Protein AF-A0A8T7DVX3-F1 (afdb_monomer_lite)

Radius of gyration: 30.05 Å; chains: 1; bounding box: 72×22×71 Å

pLDDT: mean 87.98, std 10.63, range [47.41, 98.56]

Foldseek 3Di:
DPPPDDDVVVVVVVVVVVVVVVVVVVVVVVVVVVVVPDDDPVRVVVPPDDDDDCVPDDPPDDDDD

Sequence (65 aa):
MSTDAVDQGKRRFLTAATTVVGAVGAGFVAVPFLASWMPSERAKNAGAPVEADISKLEEGRMMIV

Secondary structure (DSSP, 8-state):
---PPP-HHHHHHHHHHHHHHHHHHHHHHHHHHHHTTSPPHHHHHHTS------TTPPTT-----

Structure (mmCIF, N/CA/C/O backbone):
data_AF-A0A8T7DVX3-F1
#
_entry.id   AF-A0A8T7DVX3-F1
#
loop_
_atom_site.group_PDB
_atom_site.id
_atom_site.type_symbol
_atom_site.label_atom_id
_atom_site.label_alt_id
_atom_site.label_comp_id
_atom_site.label_asym_id
_atom_site.label_entity_id
_atom_site.label_seq_id
_atom_site.pdbx_PDB_ins_code
_atom_site.Cartn_x
_atom_site.Cartn_y
_atom_site.Cartn_z
_atom_site.occupancy
_atom_site.B_iso_or_equiv
_atom_site.auth_seq_id
_atom_site.auth_comp_id
_atom_site.auth_asym_id
_atom_site.auth_atom_id
_atom_site.pdbx_PDB_model_num
ATOM 1 N N . MET A 1 1 ? 31.210 14.271 -33.739 1.00 47.41 1 MET A N 1
ATOM 2 C CA . MET A 1 1 ? 29.942 13.589 -33.410 1.00 47.41 1 MET A CA 1
ATOM 3 C C . MET A 1 1 ? 30.112 12.137 -33.807 1.00 47.41 1 MET A C 1
ATOM 5 O O . MET A 1 1 ? 30.272 11.879 -34.994 1.00 47.41 1 MET A O 1
ATOM 9 N N . SER A 1 2 ? 30.217 11.221 -32.843 1.00 51.53 2 SER A N 1
ATOM 10 C CA . SER A 1 2 ? 30.399 9.792 -33.129 1.00 51.53 2 SER A CA 1
ATOM 11 C C . SER A 1 2 ? 29.261 9.317 -34.030 1.00 51.53 2 SER A C 1
ATOM 13 O O . SER A 1 2 ? 28.094 9.456 -33.676 1.00 51.53 2 SER A O 1
ATOM 15 N N . THR A 1 3 ? 29.597 8.848 -35.231 1.00 60.28 3 THR A N 1
ATOM 16 C CA . THR A 1 3 ? 28.626 8.405 -36.247 1.00 60.28 3 THR A CA 1
ATOM 17 C C . THR A 1 3 ? 28.362 6.908 -36.086 1.00 60.28 3 THR A C 1
ATOM 19 O O . THR A 1 3 ? 28.389 6.146 -37.048 1.00 60.28 3 THR A O 1
ATOM 22 N N . ASP A 1 4 ? 28.151 6.474 -34.844 1.00 70.50 4 ASP A N 1
ATOM 23 C CA . ASP A 1 4 ? 27.752 5.102 -34.561 1.00 70.50 4 ASP A CA 1
ATOM 24 C C . ASP A 1 4 ? 26.275 4.959 -34.924 1.00 70.50 4 ASP A C 1
ATOM 26 O O . ASP A 1 4 ? 25.425 5.731 -34.469 1.00 70.50 4 ASP A O 1
ATOM 30 N N . ALA A 1 5 ? 25.960 3.991 -35.785 1.00 79.12 5 ALA A N 1
ATOM 31 C CA . ALA A 1 5 ? 24.581 3.677 -36.124 1.00 79.12 5 ALA A CA 1
ATOM 32 C C . ALA A 1 5 ? 23.783 3.413 -34.834 1.00 79.12 5 ALA A C 1
ATOM 34 O O . ALA A 1 5 ? 24.197 2.630 -33.978 1.00 79.12 5 ALA A O 1
ATOM 35 N N . VAL A 1 6 ? 22.640 4.086 -34.682 1.00 82.25 6 VAL A N 1
ATOM 36 C CA . VAL A 1 6 ? 21.812 3.983 -33.475 1.00 82.25 6 VAL A CA 1
ATOM 37 C C . VAL A 1 6 ? 21.340 2.542 -33.285 1.00 82.25 6 VAL A C 1
ATOM 39 O O . VAL A 1 6 ? 20.581 2.011 -34.097 1.00 82.25 6 VAL A O 1
ATOM 42 N N . ASP A 1 7 ? 21.737 1.938 -32.166 1.00 90.31 7 ASP A N 1
ATOM 43 C CA . ASP A 1 7 ? 21.301 0.603 -31.765 1.00 90.31 7 ASP A CA 1
ATOM 44 C C . ASP A 1 7 ? 19.839 0.640 -31.287 1.00 90.31 7 ASP A C 1
ATOM 46 O O . ASP A 1 7 ? 19.515 1.012 -30.152 1.00 90.31 7 ASP A O 1
ATOM 50 N N . GLN A 1 8 ? 18.930 0.258 -32.186 1.00 92.69 8 GLN A N 1
ATOM 51 C CA . GLN A 1 8 ? 17.495 0.227 -31.904 1.00 92.69 8 GLN A CA 1
ATOM 52 C C . GLN A 1 8 ? 17.132 -0.812 -30.832 1.00 92.69 8 GLN A C 1
ATOM 54 O O . GLN A 1 8 ? 16.163 -0.610 -30.095 1.00 92.69 8 GLN A O 1
ATOM 59 N N . GLY A 1 9 ? 17.913 -1.891 -30.707 1.00 93.94 9 GLY A N 1
ATOM 60 C CA . GLY A 1 9 ? 17.711 -2.932 -29.702 1.00 93.94 9 GLY A CA 1
ATOM 61 C C . GLY A 1 9 ? 17.962 -2.398 -28.296 1.00 93.94 9 GLY A C 1
ATOM 62 O O . GLY A 1 9 ? 17.085 -2.487 -27.434 1.00 93.94 9 GLY A O 1
ATOM 63 N N . LYS A 1 10 ? 19.106 -1.736 -28.086 1.00 93.88 10 LYS A N 1
ATOM 64 C CA . LYS A 1 10 ? 19.430 -1.067 -26.812 1.00 93.88 10 LYS A CA 1
ATOM 65 C C . LYS A 1 10 ? 18.409 0.004 -26.457 1.00 93.88 10 LYS A C 1
ATOM 67 O O . LYS A 1 10 ? 17.961 0.072 -25.315 1.00 93.88 10 LYS A O 1
ATOM 72 N N . ARG A 1 11 ? 17.983 0.809 -27.434 1.00 94.25 11 ARG A N 1
ATOM 73 C CA . ARG A 1 11 ? 16.958 1.838 -27.217 1.00 94.25 11 ARG A CA 1
ATOM 74 C C . ARG A 1 11 ? 15.634 1.231 -26.754 1.00 94.25 11 ARG A C 1
ATOM 76 O O . ARG A 1 11 ? 15.038 1.723 -25.792 1.00 94.25 11 ARG A O 1
ATOM 83 N N . ARG A 1 12 ? 15.167 0.167 -27.416 1.00 95.88 12 ARG A N 1
ATOM 84 C CA . ARG A 1 12 ? 13.928 -0.519 -27.031 1.00 95.88 12 ARG A CA 1
ATOM 85 C C . ARG A 1 12 ? 14.055 -1.153 -25.650 1.00 95.88 12 ARG A C 1
ATOM 87 O O . ARG A 1 12 ? 13.125 -1.014 -24.861 1.00 95.88 12 ARG A O 1
ATOM 94 N N . PHE A 1 13 ? 15.189 -1.789 -25.356 1.00 96.88 13 PHE A N 1
ATOM 95 C CA . PHE A 1 13 ? 15.460 -2.386 -24.051 1.00 96.88 13 PHE A CA 1
ATOM 96 C C . PHE A 1 13 ? 15.403 -1.346 -22.931 1.00 96.88 13 PHE A C 1
ATOM 98 O O . PHE A 1 13 ? 14.647 -1.525 -21.982 1.00 96.88 13 PHE A O 1
ATOM 105 N N . LEU A 1 14 ? 16.130 -0.233 -23.068 1.00 97.00 14 LEU A N 1
ATOM 106 C CA . LEU A 1 14 ? 16.136 0.833 -22.064 1.00 97.00 14 LEU A CA 1
ATOM 107 C C . LEU A 1 14 ? 14.741 1.430 -21.871 1.00 97.00 14 LEU A C 1
ATOM 109 O O . LEU A 1 14 ? 14.305 1.606 -20.740 1.00 97.00 14 LEU A O 1
ATOM 113 N N . THR A 1 15 ? 14.006 1.659 -22.964 1.00 97.38 15 THR A N 1
ATOM 114 C CA . THR A 1 15 ? 12.621 2.148 -22.887 1.00 97.38 15 THR A CA 1
ATOM 115 C C . THR A 1 15 ? 11.745 1.175 -22.098 1.00 97.38 15 THR A C 1
ATOM 117 O O . THR A 1 15 ? 11.057 1.586 -21.168 1.00 97.38 15 THR A O 1
ATOM 120 N N . ALA A 1 16 ? 11.799 -0.118 -22.428 1.00 98.00 16 ALA A N 1
ATOM 121 C CA . ALA A 1 16 ? 11.018 -1.141 -21.742 1.00 98.00 16 ALA A CA 1
ATOM 122 C C . ALA A 1 16 ? 11.400 -1.240 -20.255 1.00 98.00 16 ALA A C 1
ATOM 124 O O . ALA A 1 16 ? 10.525 -1.209 -19.390 1.00 98.00 16 ALA A O 1
ATOM 125 N N . ALA A 1 17 ? 12.696 -1.265 -19.946 1.00 98.12 17 ALA A N 1
ATOM 126 C CA . ALA A 1 17 ? 13.192 -1.326 -18.577 1.00 98.12 17 ALA A CA 1
ATOM 127 C C . ALA A 1 17 ? 12.707 -0.129 -17.744 1.00 98.12 17 ALA A C 1
ATOM 129 O O . ALA A 1 17 ? 12.127 -0.318 -16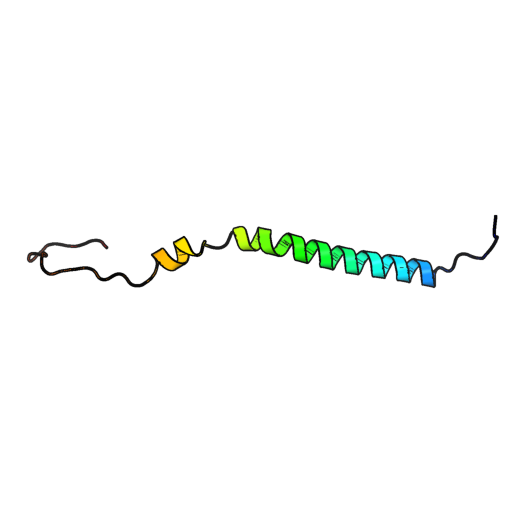.674 1.00 98.12 17 ALA A O 1
ATOM 130 N N . THR A 1 18 ? 12.852 1.096 -18.258 1.00 97.81 18 THR A N 1
ATOM 131 C CA . THR A 1 18 ? 12.371 2.308 -17.581 1.00 97.81 18 THR A CA 1
ATOM 132 C C . THR A 1 18 ? 10.859 2.279 -17.373 1.00 97.81 18 THR A C 1
ATOM 134 O O . THR A 1 18 ? 10.392 2.620 -16.287 1.00 97.81 18 THR A O 1
ATOM 137 N N . THR A 1 19 ? 10.085 1.829 -18.367 1.00 98.25 19 THR A N 1
ATOM 138 C CA . THR A 1 19 ? 8.622 1.732 -18.224 1.00 98.25 19 THR A CA 1
ATOM 139 C C . THR A 1 19 ? 8.200 0.730 -17.155 1.00 98.25 19 THR A C 1
ATOM 141 O O . THR A 1 19 ? 7.300 1.032 -16.376 1.00 98.25 19 THR A O 1
ATOM 144 N N . VAL A 1 20 ? 8.861 -0.429 -17.068 1.00 98.50 20 VAL A N 1
ATOM 145 C CA . VAL A 1 20 ? 8.536 -1.459 -16.071 1.00 98.50 20 VAL A CA 1
ATOM 146 C C . VAL A 1 20 ? 8.846 -0.952 -14.670 1.00 98.50 20 VAL A C 1
ATOM 148 O O . VAL A 1 20 ? 7.988 -1.012 -13.794 1.00 98.50 20 VAL A O 1
ATOM 151 N N . VAL A 1 21 ? 10.043 -0.398 -14.465 1.00 98.50 21 VAL A N 1
ATOM 152 C CA . VAL A 1 21 ? 10.440 0.154 -13.163 1.00 98.50 21 VAL A CA 1
ATOM 153 C C . VAL A 1 21 ? 9.503 1.290 -12.746 1.00 98.50 21 VAL A C 1
ATOM 155 O O . VAL A 1 21 ? 9.052 1.322 -11.601 1.00 98.50 21 VAL A O 1
ATOM 158 N N . GLY A 1 22 ? 9.149 2.181 -13.677 1.00 98.44 22 GLY A N 1
ATOM 159 C CA . GLY A 1 22 ? 8.195 3.260 -13.426 1.00 98.44 22 GLY A CA 1
ATOM 160 C C . GLY A 1 22 ? 6.805 2.750 -13.039 1.00 98.44 22 GLY A C 1
ATOM 161 O O . GLY A 1 22 ? 6.230 3.232 -12.066 1.00 98.44 22 GLY A O 1
ATOM 162 N N . ALA A 1 23 ? 6.283 1.744 -13.745 1.00 98.44 23 ALA A N 1
ATOM 163 C CA . ALA A 1 23 ? 4.984 1.144 -13.441 1.00 98.44 23 ALA A CA 1
ATOM 164 C C . ALA A 1 23 ? 4.966 0.462 -12.065 1.00 98.44 23 ALA A C 1
ATOM 166 O O . ALA A 1 23 ? 4.022 0.649 -11.298 1.00 98.44 23 ALA A O 1
ATOM 167 N N . VAL A 1 24 ? 6.027 -0.276 -11.725 1.00 98.56 24 VAL A N 1
ATOM 168 C CA . VAL A 1 24 ? 6.186 -0.890 -10.401 1.00 98.56 24 VAL A CA 1
ATOM 169 C C . VAL A 1 24 ? 6.193 0.188 -9.317 1.00 98.56 24 VAL A C 1
ATOM 171 O O . VAL A 1 24 ? 5.407 0.108 -8.374 1.00 98.56 24 VAL A O 1
ATOM 174 N N . GLY A 1 25 ? 7.011 1.234 -9.476 1.00 98.25 25 GLY A N 1
ATOM 175 C CA . GLY A 1 25 ? 7.075 2.350 -8.529 1.00 98.25 25 GLY A CA 1
ATOM 176 C C . GLY A 1 25 ? 5.726 3.051 -8.339 1.00 98.25 25 GLY A C 1
ATOM 177 O O . GLY A 1 25 ? 5.307 3.278 -7.206 1.00 98.25 25 GLY A O 1
ATOM 178 N N . ALA A 1 26 ? 5.007 3.324 -9.432 1.00 98.38 26 ALA A N 1
ATOM 179 C CA . ALA A 1 26 ? 3.670 3.912 -9.378 1.00 98.38 2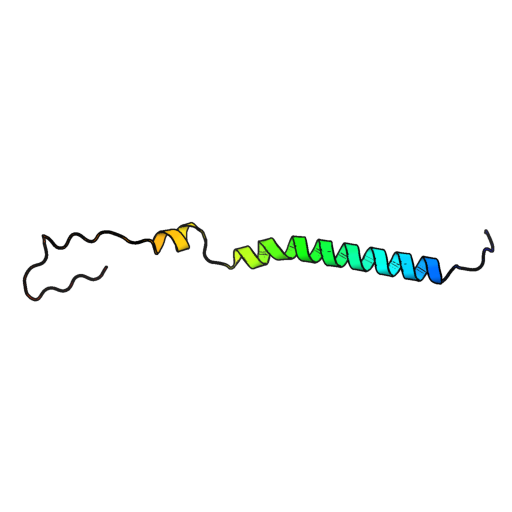6 ALA A CA 1
ATOM 180 C C . ALA A 1 26 ? 2.674 3.017 -8.622 1.00 98.38 26 ALA A C 1
ATOM 182 O O . ALA A 1 26 ? 1.899 3.516 -7.807 1.00 98.38 26 ALA A O 1
ATOM 183 N N . GLY A 1 27 ? 2.734 1.698 -8.834 1.00 98.19 27 GLY A N 1
ATOM 184 C CA . GLY A 1 27 ? 1.936 0.725 -8.088 1.00 98.19 27 GLY A CA 1
ATOM 185 C C . GLY A 1 27 ? 2.212 0.777 -6.584 1.00 98.19 27 GLY A C 1
ATOM 186 O O . GLY A 1 27 ? 1.278 0.910 -5.797 1.00 98.19 27 GLY A O 1
ATOM 187 N N . PHE A 1 28 ? 3.485 0.760 -6.179 1.00 97.19 28 PHE A N 1
ATOM 188 C CA . PHE A 1 28 ? 3.872 0.860 -4.765 1.00 97.19 28 PHE A CA 1
ATOM 189 C C . PHE A 1 28 ? 3.383 2.146 -4.101 1.00 97.19 28 PHE A C 1
ATOM 191 O O . PHE A 1 28 ? 2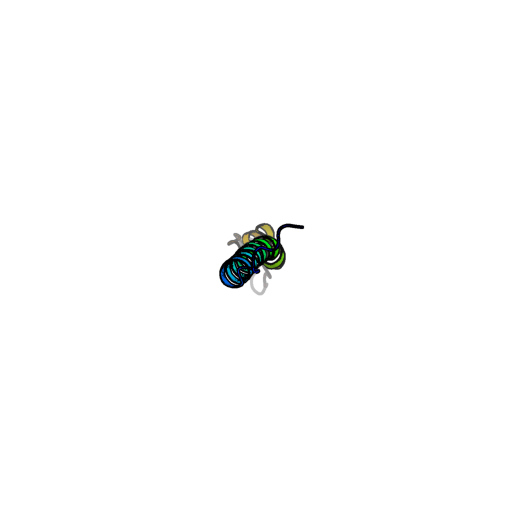.944 2.106 -2.955 1.00 97.19 28 PHE A O 1
ATOM 198 N N . VAL A 1 29 ? 3.430 3.273 -4.816 1.00 97.50 29 VAL A N 1
ATOM 199 C CA . VAL A 1 29 ? 2.901 4.544 -4.312 1.00 97.50 29 VAL A CA 1
ATOM 200 C C . VAL A 1 29 ? 1.380 4.492 -4.204 1.00 97.50 29 VAL A C 1
ATOM 202 O O . VAL A 1 29 ? 0.848 4.950 -3.204 1.00 97.50 29 VAL A O 1
ATOM 205 N N . ALA A 1 30 ? 0.675 3.913 -5.178 1.00 97.88 30 ALA A N 1
ATOM 206 C CA . ALA A 1 30 ? -0.787 3.859 -5.186 1.00 97.88 30 ALA A CA 1
ATOM 207 C C . ALA A 1 30 ? -1.380 2.982 -4.065 1.00 97.88 30 ALA A C 1
ATOM 209 O O . ALA A 1 30 ? -2.424 3.326 -3.511 1.00 97.88 30 ALA A O 1
ATOM 210 N N . VAL A 1 31 ? -0.718 1.875 -3.703 1.00 96.50 31 VAL A N 1
ATOM 211 C CA . VAL A 1 31 ? -1.198 0.909 -2.694 1.00 96.50 31 VAL A CA 1
ATOM 212 C C . VAL A 1 31 ? -1.617 1.554 -1.360 1.00 96.50 31 VAL A C 1
ATOM 214 O O . VAL A 1 31 ? -2.764 1.342 -0.961 1.00 96.50 31 VAL A O 1
ATOM 217 N N . PRO A 1 32 ? -0.782 2.344 -0.652 1.00 93.88 32 PRO A N 1
ATOM 218 C CA . PRO A 1 32 ? -1.176 2.941 0.626 1.00 93.88 32 PRO A CA 1
ATOM 219 C C . PRO A 1 32 ? -2.331 3.944 0.500 1.00 93.88 32 PRO A C 1
ATOM 221 O O . PRO A 1 32 ? -3.140 4.046 1.421 1.00 93.88 32 PRO A O 1
ATOM 224 N N . PHE A 1 33 ? -2.466 4.651 -0.629 1.00 94.94 33 PHE A N 1
ATOM 225 C CA . PHE A 1 33 ? -3.605 5.553 -0.844 1.00 94.94 33 PHE A CA 1
ATOM 226 C C . PHE A 1 33 ? -4.911 4.780 -1.016 1.00 94.94 33 PHE A C 1
ATOM 228 O O . PHE A 1 33 ? -5.912 5.145 -0.407 1.00 94.94 33 PHE A O 1
ATOM 235 N N . LEU A 1 34 ? -4.901 3.680 -1.773 1.00 95.19 34 LEU A N 1
ATOM 236 C CA . LEU A 1 34 ? -6.076 2.813 -1.890 1.00 95.19 34 LEU A CA 1
ATOM 237 C C . LEU A 1 34 ? -6.418 2.154 -0.548 1.00 95.19 34 LEU A C 1
ATOM 239 O O . LEU A 1 34 ? -7.582 2.120 -0.155 1.00 95.19 34 LEU A O 1
ATOM 243 N N . ALA A 1 35 ? -5.407 1.695 0.194 1.00 92.25 35 ALA A N 1
ATOM 244 C CA . ALA A 1 35 ? -5.599 1.138 1.530 1.00 92.25 35 ALA A CA 1
ATOM 245 C C . ALA A 1 35 ? -6.198 2.162 2.512 1.00 92.25 35 ALA A C 1
ATOM 247 O O . ALA A 1 35 ? -6.945 1.778 3.407 1.00 92.25 35 ALA A O 1
ATOM 248 N N . SER A 1 36 ? -5.934 3.462 2.328 1.00 91.81 36 SER A N 1
ATOM 249 C CA . SER A 1 36 ? -6.493 4.521 3.183 1.00 91.81 36 SER A CA 1
ATOM 250 C C . SER A 1 36 ? -8.017 4.671 3.088 1.00 91.81 36 SER A C 1
ATOM 252 O O . SER A 1 36 ? -8.626 5.234 3.996 1.00 91.81 36 SER A O 1
ATOM 254 N N . TRP A 1 37 ? -8.648 4.149 2.029 1.00 94.44 37 TRP A N 1
ATOM 255 C CA . TRP A 1 37 ? -10.109 4.108 1.899 1.00 94.44 37 TRP A CA 1
ATOM 256 C C . TRP A 1 37 ? -10.750 2.934 2.647 1.00 94.44 37 TRP A C 1
ATOM 258 O O . TRP A 1 37 ? -11.971 2.895 2.797 1.00 94.44 37 TRP A O 1
ATOM 268 N N . MET A 1 38 ? -9.955 1.969 3.116 1.00 89.94 38 MET A N 1
ATOM 269 C CA . MET A 1 38 ? -10.460 0.864 3.925 1.00 89.94 38 MET A CA 1
ATOM 270 C C . MET A 1 38 ? -10.787 1.340 5.352 1.00 89.94 38 MET A C 1
ATOM 272 O O . MET A 1 38 ? -10.200 2.311 5.836 1.00 89.94 38 MET A O 1
ATOM 276 N N . PRO A 1 39 ? -11.694 0.651 6.070 1.00 87.00 39 PRO A N 1
ATOM 277 C CA . PRO A 1 39 ? -11.987 0.970 7.461 1.00 87.00 39 PRO A CA 1
ATOM 278 C C . PRO A 1 39 ? -10.718 0.983 8.317 1.00 87.00 39 PRO A C 1
ATOM 280 O O . PRO A 1 39 ? -9.915 0.048 8.274 1.00 87.00 39 PRO A O 1
ATOM 283 N N . SER A 1 40 ? -10.556 2.039 9.116 1.00 87.88 40 SER A N 1
ATOM 284 C CA . SER A 1 40 ? -9.437 2.145 10.055 1.00 87.88 40 SER A CA 1
ATOM 285 C C . SER A 1 40 ? -9.466 1.022 11.096 1.00 87.88 40 SER A C 1
ATOM 287 O O . SER A 1 40 ? -10.528 0.491 11.418 1.00 87.88 40 SER A O 1
ATOM 289 N N . GLU A 1 41 ? -8.319 0.712 11.699 1.00 84.25 41 GLU A N 1
ATOM 290 C CA . GLU A 1 41 ? -8.237 -0.274 12.789 1.00 84.25 41 GLU A CA 1
ATOM 291 C C . GLU A 1 41 ? -9.167 0.071 13.960 1.00 84.25 41 GLU A C 1
ATOM 293 O O . G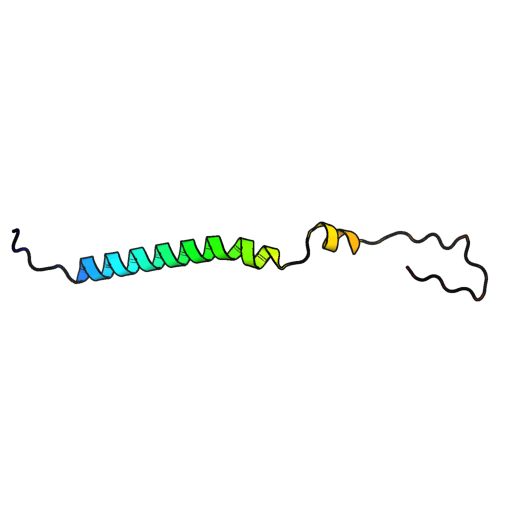LU A 1 41 ? -9.759 -0.815 14.560 1.00 84.25 41 GLU A O 1
ATOM 298 N N . ARG A 1 42 ? -9.400 1.363 14.236 1.00 79.19 42 ARG A N 1
ATOM 299 C CA . ARG A 1 42 ? -10.398 1.789 15.233 1.00 79.19 42 ARG A CA 1
ATOM 300 C C . ARG A 1 42 ? -11.815 1.386 14.837 1.00 79.19 42 ARG A C 1
ATOM 302 O O . ARG A 1 42 ? -12.560 0.927 15.688 1.00 79.19 42 ARG A O 1
ATOM 309 N N . ALA A 1 43 ? -12.175 1.551 13.565 1.00 85.19 43 ALA A N 1
ATOM 310 C CA . ALA A 1 43 ? -13.488 1.161 13.058 1.00 85.19 43 ALA A CA 1
ATOM 311 C C . ALA A 1 43 ? -13.663 -0.366 13.060 1.00 85.19 43 ALA A C 1
ATOM 313 O O . ALA A 1 43 ? -14.727 -0.853 13.423 1.00 85.19 43 ALA A O 1
ATOM 314 N N . LYS A 1 44 ? -12.608 -1.123 12.728 1.00 82.81 44 LYS A N 1
ATOM 315 C CA . LYS A 1 44 ? -12.610 -2.590 12.854 1.00 82.81 44 LYS A CA 1
ATOM 316 C C . LYS A 1 44 ? -12.753 -3.028 14.316 1.00 82.81 44 LYS A C 1
ATOM 318 O O . LYS A 1 44 ? -13.567 -3.893 14.611 1.00 82.81 44 LYS A O 1
ATOM 323 N N . ASN A 1 45 ? -12.021 -2.386 15.228 1.00 79.94 45 ASN A N 1
ATOM 324 C CA . ASN A 1 45 ? -12.069 -2.676 16.662 1.00 79.94 45 ASN A CA 1
ATOM 325 C C . ASN A 1 45 ? -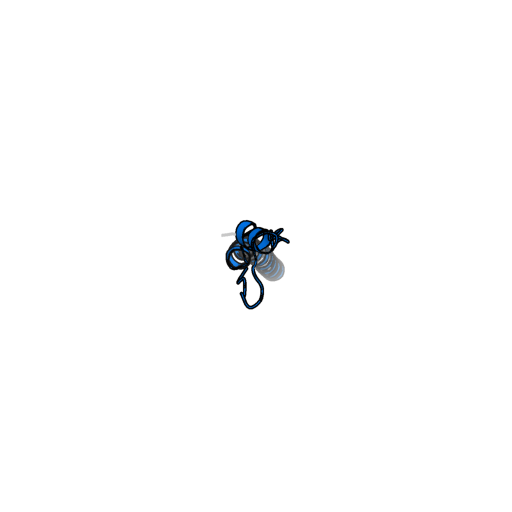13.394 -2.257 17.313 1.00 79.94 45 ASN A C 1
ATOM 327 O O . ASN A 1 45 ? -13.830 -2.908 18.252 1.00 79.94 45 ASN A O 1
ATOM 331 N N . ALA A 1 46 ? -14.055 -1.206 16.821 1.00 79.75 46 ALA A N 1
ATOM 332 C CA . ALA A 1 46 ? -15.375 -0.800 17.303 1.00 79.75 46 ALA A CA 1
ATOM 333 C C . ALA A 1 46 ? -16.467 -1.841 16.997 1.00 79.75 46 ALA A C 1
ATOM 335 O O . ALA A 1 46 ? -17.480 -1.871 17.683 1.00 79.75 46 ALA A O 1
ATOM 336 N N . GLY A 1 47 ? -16.256 -2.702 15.995 1.00 75.44 47 GLY A N 1
ATOM 337 C CA . GLY A 1 47 ? -17.112 -3.857 15.720 1.00 75.44 47 GLY A CA 1
ATOM 338 C C . GLY A 1 47 ? -16.749 -5.117 16.514 1.00 75.44 47 GLY A C 1
ATOM 339 O O . GLY A 1 47 ? -17.330 -6.171 16.257 1.00 75.44 47 GLY A O 1
ATOM 340 N N . ALA A 1 48 ? -15.773 -5.056 17.428 1.00 80.88 48 ALA A N 1
ATOM 341 C CA . ALA A 1 48 ? -15.439 -6.190 18.284 1.00 80.88 48 ALA A CA 1
ATOM 342 C C . ALA A 1 48 ? -16.596 -6.509 19.252 1.00 80.88 48 ALA A C 1
ATOM 344 O O . ALA A 1 48 ? -17.365 -5.610 19.599 1.00 80.88 48 ALA A O 1
ATOM 345 N N . PRO A 1 49 ? -16.725 -7.769 19.714 1.00 78.06 49 PRO A N 1
ATOM 346 C CA . PRO A 1 49 ? -17.746 -8.138 20.687 1.00 78.06 49 PRO A CA 1
ATOM 347 C C . PRO A 1 49 ? -17.670 -7.256 21.939 1.00 78.06 49 PRO A C 1
ATOM 349 O O . PRO A 1 49 ? -16.613 -7.146 22.561 1.00 78.06 49 PRO A O 1
ATOM 352 N N . VAL A 1 50 ? -18.797 -6.648 22.303 1.00 80.75 50 VAL A N 1
ATOM 353 C CA . VAL A 1 50 ? -18.972 -5.866 23.533 1.00 80.75 50 VAL A CA 1
ATOM 354 C C . VAL A 1 50 ? -19.955 -6.584 24.448 1.00 80.75 50 VAL A C 1
ATOM 356 O O . VAL A 1 50 ? -20.984 -7.086 23.996 1.00 8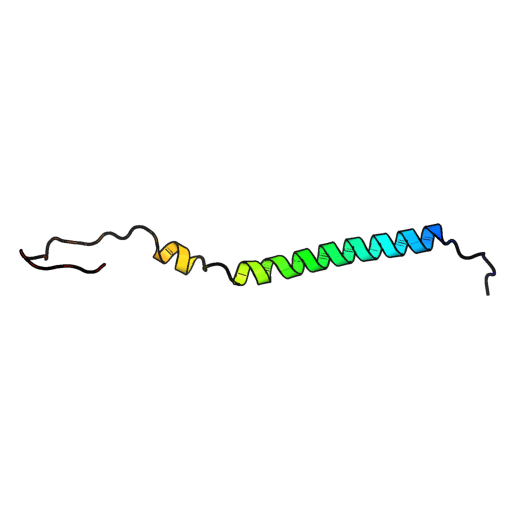0.75 50 VAL A O 1
ATOM 359 N N . GLU A 1 51 ? -19.633 -6.641 25.739 1.00 83.62 51 GLU A N 1
ATOM 360 C CA . GLU A 1 51 ? -20.539 -7.169 26.758 1.00 83.62 51 GLU A CA 1
ATOM 361 C C . GLU A 1 51 ? -21.604 -6.118 27.093 1.00 83.62 51 GLU A C 1
ATOM 363 O O . GLU A 1 51 ? -21.282 -4.993 27.480 1.00 83.62 51 GLU A O 1
ATOM 368 N N . ALA A 1 52 ? -22.877 -6.487 26.950 1.00 84.75 52 ALA A N 1
ATOM 369 C CA . ALA A 1 52 ? -24.009 -5.667 27.367 1.00 84.75 52 ALA A CA 1
ATOM 370 C C . ALA A 1 52 ? -24.606 -6.233 28.667 1.00 84.75 52 ALA A C 1
ATOM 372 O O . ALA A 1 52 ? -25.089 -7.365 28.695 1.00 84.75 52 ALA A O 1
ATOM 373 N N . ASP A 1 53 ? -24.575 -5.447 29.748 1.00 85.81 53 ASP A N 1
ATOM 374 C CA . ASP A 1 53 ? -25.186 -5.815 31.031 1.00 85.81 53 ASP A CA 1
ATOM 375 C C . ASP A 1 53 ? -26.712 -5.644 30.978 1.00 85.81 53 ASP A C 1
ATOM 377 O O . ASP A 1 53 ? -27.233 -4.529 30.918 1.00 85.81 53 ASP A O 1
ATOM 381 N N . ILE A 1 54 ? -27.429 -6.767 31.037 1.00 87.31 54 ILE A N 1
ATOM 382 C CA . ILE A 1 54 ? -28.896 -6.829 30.994 1.00 87.31 54 ILE A CA 1
ATOM 383 C C . ILE A 1 54 ? -29.551 -6.890 32.382 1.00 87.31 54 ILE A C 1
ATOM 385 O O . ILE A 1 54 ? -30.775 -6.961 32.471 1.00 87.31 54 ILE A O 1
ATOM 389 N N . SER A 1 55 ? -28.779 -6.834 33.473 1.00 87.69 55 SER A N 1
ATOM 390 C CA . SER A 1 55 ? -29.291 -6.998 34.848 1.00 87.69 55 SER A CA 1
ATOM 391 C C . SER A 1 55 ? -30.319 -5.944 35.274 1.00 87.69 55 SER A C 1
ATOM 393 O O . SER A 1 55 ? -31.089 -6.165 36.206 1.00 87.69 55 SER A O 1
ATOM 395 N N . LYS A 1 56 ? -30.343 -4.799 34.586 1.00 85.06 56 LYS A N 1
ATOM 396 C CA . LYS A 1 56 ? -31.233 -3.665 34.870 1.00 85.06 56 LYS A CA 1
ATOM 397 C C . LYS A 1 56 ? -32.447 -3.590 33.935 1.00 85.06 56 LYS A C 1
ATOM 399 O O . LYS A 1 56 ? -33.166 -2.594 33.977 1.00 85.06 56 LYS A O 1
ATOM 404 N N . LEU A 1 57 ? -32.659 -4.584 33.065 1.00 86.62 57 LEU A N 1
ATOM 405 C CA . LEU A 1 57 ? -33.807 -4.608 32.156 1.00 86.62 57 LEU A CA 1
ATOM 406 C C . LEU A 1 57 ? -35.052 -5.177 32.840 1.00 86.62 57 LEU A C 1
ATOM 408 O O . LEU A 1 57 ? -35.057 -6.306 33.318 1.00 86.62 57 LEU A O 1
ATOM 412 N N . GLU A 1 58 ? -36.116 -4.380 32.851 1.00 86.75 58 GLU A N 1
ATOM 413 C CA . GLU A 1 58 ? -37.443 -4.778 33.327 1.00 86.75 58 GLU A CA 1
ATOM 414 C C . GLU A 1 58 ? -38.250 -5.448 32.200 1.00 86.75 58 GLU A C 1
ATOM 416 O O . GLU A 1 58 ? -38.007 -5.213 31.011 1.00 86.75 58 GLU A O 1
ATOM 421 N N . GLU A 1 59 ? -39.246 -6.257 32.567 1.00 86.62 59 GLU A N 1
ATOM 422 C CA . GLU A 1 59 ? -40.125 -6.924 31.603 1.00 86.62 59 GLU A CA 1
ATOM 423 C C . GLU A 1 59 ? -40.838 -5.920 30.682 1.00 86.62 59 GLU A C 1
ATOM 425 O O . GLU A 1 59 ? -41.331 -4.876 31.106 1.00 86.62 59 GLU A O 1
ATOM 430 N N . GLY A 1 60 ? -40.879 -6.241 29.387 1.00 88.00 60 GLY A N 1
ATOM 431 C CA . GLY A 1 60 ? -41.475 -5.385 28.358 1.00 88.00 60 GLY A CA 1
ATOM 432 C C . GLY A 1 60 ? -40.576 -4.248 27.856 1.00 88.00 60 GLY A C 1
ATOM 433 O O . GLY A 1 60 ? -40.983 -3.532 26.939 1.00 88.00 60 GLY A O 1
ATOM 434 N N . ARG A 1 61 ? -39.355 -4.078 28.389 1.00 85.06 61 ARG A N 1
ATOM 435 C CA . ARG A 1 61 ? -38.387 -3.091 27.880 1.00 85.06 61 ARG A CA 1
ATOM 436 C C . ARG A 1 61 ? -37.469 -3.672 26.808 1.00 85.06 61 ARG A C 1
ATOM 438 O O . ARG A 1 61 ? -37.064 -4.827 26.864 1.00 85.06 61 ARG A O 1
ATOM 445 N N . MET A 1 62 ? -37.094 -2.821 25.855 1.00 85.69 62 MET A N 1
ATOM 446 C CA . MET A 1 62 ? -36.113 -3.122 24.813 1.00 85.69 62 MET A CA 1
ATOM 447 C C . MET A 1 62 ? -34.838 -2.310 25.051 1.00 85.69 62 MET A C 1
ATOM 449 O O . MET A 1 62 ? -34.902 -1.102 25.276 1.00 85.69 62 MET A O 1
ATOM 453 N N . MET A 1 63 ? -33.689 -2.978 24.978 1.00 82.12 63 MET A N 1
ATOM 454 C CA . MET A 1 63 ? -32.368 -2.351 24.946 1.00 82.12 63 MET A CA 1
ATOM 455 C C . MET A 1 63 ? -31.882 -2.295 23.497 1.00 82.12 63 MET A C 1
ATOM 457 O O . MET A 1 63 ? -31.986 -3.292 22.786 1.00 82.12 63 MET A O 1
ATOM 461 N N . ILE A 1 64 ? -31.356 -1.146 23.068 1.00 83.69 64 ILE A N 1
ATOM 462 C CA . ILE A 1 64 ? -30.651 -0.993 21.789 1.00 83.69 64 ILE A CA 1
ATOM 463 C C . ILE A 1 64 ? -29.163 -0.884 22.130 1.00 83.69 64 ILE A C 1
ATOM 465 O O . ILE A 1 64 ? -28.797 -0.034 22.944 1.00 83.69 64 ILE A O 1
ATOM 469 N N . VAL A 1 65 ? -28.354 -1.779 21.560 1.00 74.75 65 VAL A N 1
ATOM 470 C CA . VAL A 1 65 ? -26.900 -1.899 21.771 1.00 74.75 65 VAL A CA 1
ATOM 471 C C . VAL A 1 65 ? -26.171 -1.428 20.523 1.00 74.75 65 VAL A C 1
ATOM 473 O O . VAL A 1 65 ? -26.629 -1.804 19.420 1.00 74.75 65 VAL A O 1
#